Protein AF-A0A7C4R7I1-F1 (afdb_monomer_lite)

Radius of gyration: 13.41 Å; chains: 1; bounding box: 35×28×29 Å

Sequence (79 aa):
MTTDDAIKILEETHPEMAIITHFGMQMIFKGPEKEAGLIEKKTGVPTRAAFDGMHVLLGKEIFIGGRTGRGRDLTSFFG

Structure (mmCIF, N/CA/C/O backbone):
data_AF-A0A7C4R7I1-F1
#
_entry.id   AF-A0A7C4R7I1-F1
#
loop_
_atom_site.group_PDB
_atom_site.id
_atom_site.type_symbol
_atom_site.label_atom_id
_atom_site.label_alt_id
_atom_site.label_comp_id
_atom_site.label_asym_id
_atom_site.label_entity_id
_atom_site.label_seq_id
_atom_site.pdbx_PDB_ins_code
_atom_site.Cartn_x
_atom_site.Cartn_y
_atom_site.Cartn_z
_atom_site.occupancy
_atom_site.B_iso_or_equiv
_atom_site.auth_seq_id
_atom_site.auth_comp_id
_atom_site.auth_asym_id
_atom_site.auth_atom_id
_atom_site.pdbx_PDB_model_num
ATOM 1 N N . MET A 1 1 ? -2.219 11.446 -7.478 1.00 83.69 1 MET A N 1
ATOM 2 C CA . MET A 1 1 ? -2.366 11.200 -6.032 1.00 83.69 1 MET A CA 1
ATOM 3 C C . MET A 1 1 ? -0.987 10.941 -5.463 1.00 83.69 1 MET A C 1
ATOM 5 O O . MET A 1 1 ? -0.248 10.156 -6.051 1.00 83.69 1 MET A O 1
ATOM 9 N N . THR A 1 2 ? -0.611 11.645 -4.403 1.00 93.38 2 THR A N 1
ATOM 10 C CA . THR A 1 2 ? 0.643 11.408 -3.676 1.00 93.38 2 THR A CA 1
ATOM 11 C C . THR A 1 2 ? 0.424 10.425 -2.527 1.00 93.38 2 THR A C 1
ATOM 13 O O . THR A 1 2 ? -0.713 10.113 -2.175 1.00 93.38 2 THR A O 1
ATOM 16 N N . THR A 1 3 ? 1.511 9.951 -1.919 1.00 94.19 3 THR A N 1
ATOM 17 C CA . THR A 1 3 ? 1.462 9.118 -0.711 1.00 94.19 3 THR A CA 1
ATOM 18 C C . THR A 1 3 ? 0.737 9.832 0.435 1.00 94.19 3 THR A C 1
ATOM 20 O O . THR A 1 3 ? -0.083 9.219 1.110 1.00 94.19 3 THR A O 1
ATOM 23 N N . ASP A 1 4 ? 0.958 11.140 0.611 1.00 95.81 4 ASP A N 1
ATOM 24 C CA . ASP A 1 4 ? 0.283 11.930 1.652 1.00 95.81 4 ASP A CA 1
ATOM 25 C C . ASP A 1 4 ? -1.215 12.127 1.374 1.00 95.81 4 ASP A C 1
ATOM 27 O O . ASP A 1 4 ? -2.008 12.169 2.312 1.00 95.81 4 ASP A O 1
ATOM 31 N N . ASP A 1 5 ? -1.629 12.195 0.105 1.00 96.88 5 ASP A N 1
ATOM 32 C CA . ASP A 1 5 ? -3.057 12.213 -0.238 1.00 96.88 5 ASP A CA 1
ATOM 33 C C . ASP A 1 5 ? -3.723 10.874 0.108 1.00 96.88 5 ASP A C 1
ATOM 35 O O . ASP A 1 5 ? -4.820 10.856 0.661 1.00 96.88 5 ASP A O 1
ATOM 39 N N . ALA A 1 6 ? -3.047 9.752 -0.173 1.00 97.00 6 ALA A N 1
ATOM 40 C CA . ALA A 1 6 ? -3.539 8.421 0.176 1.00 97.00 6 ALA A CA 1
ATOM 41 C C . ALA A 1 6 ? -3.694 8.249 1.695 1.00 97.00 6 ALA A C 1
ATOM 43 O O . ALA A 1 6 ? -4.690 7.693 2.149 1.00 97.00 6 ALA A O 1
ATOM 44 N N . ILE A 1 7 ? -2.743 8.770 2.478 1.00 98.12 7 ILE A N 1
ATOM 45 C CA . ILE A 1 7 ? -2.793 8.747 3.947 1.00 98.12 7 ILE A CA 1
ATOM 46 C C . ILE A 1 7 ? -4.052 9.445 4.459 1.00 98.12 7 ILE A C 1
ATOM 48 O O . ILE A 1 7 ? -4.788 8.840 5.227 1.00 98.12 7 ILE A O 1
ATOM 52 N N . LYS A 1 8 ? -4.353 10.656 3.974 1.00 98.25 8 LYS A N 1
ATOM 53 C CA . LYS A 1 8 ? -5.554 11.400 4.396 1.00 98.25 8 LYS A CA 1
ATOM 54 C C . LYS A 1 8 ? -6.845 10.629 4.118 1.00 98.25 8 LYS A C 1
ATOM 56 O O . LYS A 1 8 ? -7.725 10.576 4.964 1.00 98.25 8 LYS A O 1
ATOM 61 N N . ILE A 1 9 ? -6.946 9.996 2.947 1.00 98.12 9 ILE A N 1
ATOM 62 C CA . ILE A 1 9 ? -8.119 9.181 2.589 1.00 98.12 9 ILE A CA 1
ATOM 63 C C . ILE A 1 9 ? -8.268 7.996 3.554 1.00 98.12 9 ILE A C 1
ATOM 65 O O . ILE A 1 9 ? -9.374 7.665 3.984 1.00 98.12 9 ILE A O 1
ATOM 69 N N . LEU A 1 10 ? -7.162 7.338 3.898 1.00 98.19 10 LEU A N 1
ATOM 70 C CA . LEU A 1 10 ? -7.172 6.156 4.760 1.00 98.19 10 LEU A CA 1
ATOM 71 C C . LEU A 1 10 ? -7.397 6.494 6.239 1.00 98.19 10 LEU A C 1
ATOM 73 O O . LEU A 1 10 ? -8.060 5.720 6.923 1.00 98.19 10 LEU A O 1
ATOM 77 N N . GLU A 1 11 ? -6.931 7.656 6.700 1.00 97.38 11 GLU A N 1
ATOM 78 C CA . GLU A 1 11 ? -7.235 8.215 8.029 1.00 97.38 11 GLU A CA 1
ATOM 79 C C . GLU A 1 11 ? -8.713 8.586 8.202 1.00 97.38 11 GLU A C 1
ATOM 81 O O . GLU A 1 11 ? -9.173 8.743 9.325 1.00 97.38 11 GLU A O 1
ATOM 86 N N . GLU A 1 12 ? -9.477 8.738 7.120 1.00 98.00 12 GLU A N 1
ATOM 87 C CA . GLU A 1 12 ? -10.925 8.959 7.205 1.00 98.00 12 GLU A CA 1
ATOM 88 C C . GLU A 1 12 ? -11.708 7.650 7.045 1.00 98.00 12 GLU A C 1
ATOM 90 O O . GLU A 1 12 ? -12.676 7.399 7.765 1.00 98.00 12 GLU A O 1
ATOM 95 N N . THR A 1 13 ? -11.286 6.785 6.120 1.00 97.88 13 THR A N 1
ATOM 96 C CA . THR A 1 13 ? -12.068 5.608 5.700 1.00 97.88 13 THR A CA 1
ATOM 97 C C . THR A 1 13 ? -11.792 4.335 6.496 1.00 97.88 13 THR A C 1
ATOM 99 O O . THR A 1 13 ? -12.690 3.503 6.596 1.00 97.88 13 THR A O 1
AT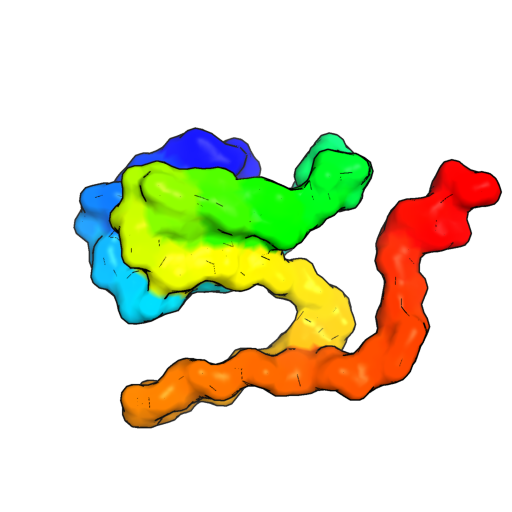OM 102 N N . HIS A 1 14 ? -10.589 4.178 7.060 1.00 97.19 14 HIS A N 1
ATOM 103 C CA . HIS A 1 14 ? -10.177 3.036 7.890 1.00 97.19 14 HIS A CA 1
ATOM 104 C C . HIS A 1 14 ? -10.610 1.646 7.362 1.00 97.19 14 HIS A C 1
ATOM 106 O O . HIS A 1 14 ? -11.299 0.904 8.071 1.00 97.19 14 HIS A O 1
ATOM 112 N N . PRO A 1 15 ? -10.254 1.262 6.122 1.00 97.06 15 PRO A N 1
ATOM 113 C CA . PRO A 1 15 ? -10.624 -0.045 5.591 1.00 97.06 15 PRO A CA 1
ATOM 114 C C . PRO A 1 15 ? -9.841 -1.178 6.273 1.00 97.06 15 PRO A C 1
ATOM 116 O O . PRO A 1 15 ? -8.810 -0.956 6.903 1.00 97.06 15 PRO A O 1
ATOM 119 N N . GLU A 1 16 ? -10.287 -2.421 6.069 1.00 96.19 16 GLU A N 1
ATOM 120 C CA . GLU A 1 16 ? -9.555 -3.620 6.511 1.00 96.19 16 GLU A CA 1
ATOM 121 C C . GLU A 1 16 ? -8.166 -3.730 5.851 1.00 96.19 16 GLU A C 1
ATOM 123 O O . GLU A 1 16 ? -7.212 -4.207 6.463 1.00 96.19 16 GLU A O 1
ATOM 128 N N . MET A 1 17 ? -8.045 -3.275 4.599 1.00 96.12 17 MET A N 1
ATOM 129 C CA . MET A 1 17 ? -6.799 -3.268 3.837 1.00 96.12 17 MET A CA 1
ATOM 130 C C . MET A 1 17 ? -6.847 -2.220 2.721 1.00 96.12 17 MET A C 1
ATOM 132 O O . MET A 1 17 ? -7.894 -1.994 2.113 1.00 96.12 17 MET A O 1
ATOM 136 N N . ALA A 1 18 ? -5.694 -1.638 2.397 1.00 97.56 18 ALA A N 1
ATOM 137 C CA . ALA A 1 18 ? -5.495 -0.785 1.234 1.00 97.56 18 ALA A CA 1
ATOM 138 C C . ALA A 1 18 ? -4.559 -1.445 0.207 1.00 97.56 18 ALA A C 1
ATOM 140 O O . ALA A 1 18 ? -3.522 -2.015 0.549 1.00 97.56 18 ALA A O 1
ATOM 141 N N . ILE A 1 19 ? -4.897 -1.323 -1.077 1.00 96.88 19 ILE A N 1
ATOM 142 C CA . ILE A 1 19 ? -4.024 -1.712 -2.191 1.00 96.88 19 ILE A CA 1
ATOM 143 C C . ILE A 1 19 ? -3.753 -0.464 -3.025 1.00 96.88 19 ILE A C 1
ATOM 145 O O . ILE A 1 19 ? -4.681 0.140 -3.562 1.00 96.88 19 ILE A O 1
ATOM 149 N N . ILE A 1 20 ? -2.485 -0.071 -3.128 1.00 96.69 20 ILE A N 1
ATOM 150 C CA . ILE A 1 20 ? -2.056 1.096 -3.906 1.00 96.69 20 ILE A CA 1
ATOM 151 C C . ILE A 1 20 ? -1.503 0.656 -5.264 1.00 96.69 20 ILE A C 1
ATOM 153 O O . ILE A 1 20 ? -0.843 -0.374 -5.373 1.00 96.69 20 ILE A O 1
ATOM 157 N N . THR A 1 21 ? -1.781 1.428 -6.313 1.00 95.62 21 THR A N 1
ATOM 158 C CA . THR A 1 21 ? -1.375 1.130 -7.697 1.00 95.62 21 THR A CA 1
ATOM 159 C C . THR A 1 21 ? -1.106 2.422 -8.479 1.00 95.62 21 THR A C 1
ATOM 161 O O . THR A 1 21 ? -1.123 3.511 -7.905 1.00 95.62 21 THR A O 1
ATOM 164 N N . HIS A 1 22 ? -0.870 2.307 -9.792 1.00 95.25 22 HIS A N 1
ATOM 165 C CA . HIS A 1 22 ? -0.615 3.416 -10.716 1.00 95.25 22 HIS A CA 1
ATOM 166 C C . HIS A 1 22 ? 0.593 4.267 -10.276 1.00 95.25 22 HIS A C 1
ATOM 168 O O . HIS A 1 22 ? 0.545 5.497 -10.176 1.00 95.25 22 HIS A O 1
ATOM 174 N N . PHE A 1 23 ? 1.702 3.588 -9.984 1.00 94.06 23 PHE A N 1
ATOM 175 C CA . PHE A 1 23 ? 2.917 4.232 -9.502 1.00 94.06 23 PHE A CA 1
ATOM 176 C C . PHE A 1 23 ? 3.552 5.112 -10.575 1.00 94.06 23 PHE A C 1
ATOM 178 O O . PHE A 1 23 ? 3.860 4.665 -11.679 1.00 94.06 23 PHE A O 1
ATOM 185 N N . GLY A 1 24 ? 3.807 6.370 -10.217 1.00 91.81 24 GLY A N 1
ATOM 186 C CA . GLY A 1 24 ? 4.672 7.229 -11.016 1.00 91.81 24 GLY A CA 1
ATOM 187 C C . GLY A 1 24 ? 6.131 6.765 -10.953 1.00 91.81 24 GLY A C 1
ATOM 188 O O . GLY A 1 24 ? 6.538 6.067 -10.024 1.00 91.81 24 GLY A O 1
ATOM 189 N N . MET A 1 25 ? 6.953 7.228 -11.899 1.00 91.44 25 MET A N 1
ATOM 190 C CA . MET A 1 25 ? 8.363 6.822 -12.016 1.00 91.44 25 MET A CA 1
ATOM 1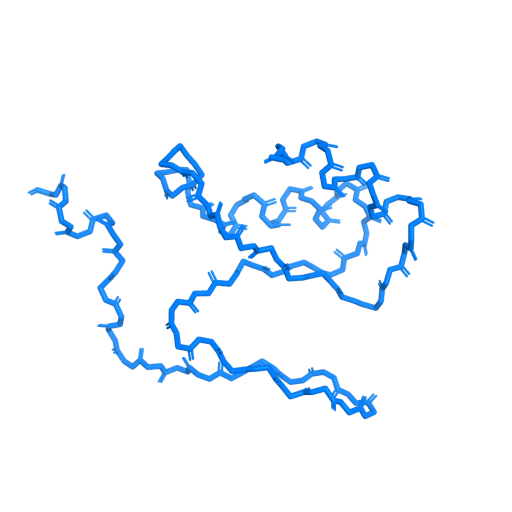91 C C . MET A 1 25 ? 9.158 6.963 -10.710 1.00 91.44 25 MET A C 1
ATOM 193 O O . MET A 1 25 ? 9.929 6.078 -10.359 1.00 91.44 25 MET A O 1
ATOM 197 N N . GLN A 1 26 ? 8.953 8.041 -9.947 1.00 90.69 26 GLN A N 1
ATOM 198 C CA . GLN A 1 26 ? 9.656 8.225 -8.671 1.00 90.69 26 GLN A CA 1
ATOM 199 C C . GLN A 1 26 ? 9.282 7.170 -7.620 1.00 90.69 26 GLN A C 1
ATOM 201 O O . GLN A 1 26 ? 10.149 6.742 -6.863 1.00 90.69 26 GLN A O 1
ATOM 206 N N . MET A 1 27 ? 8.016 6.746 -7.573 1.00 92.69 27 MET A N 1
ATOM 207 C CA . MET A 1 27 ? 7.552 5.695 -6.660 1.00 92.69 27 MET A CA 1
ATOM 208 C C . MET A 1 27 ? 8.140 4.340 -7.065 1.00 92.69 27 MET A C 1
ATOM 210 O O . MET A 1 27 ? 8.607 3.600 -6.203 1.00 92.69 27 MET A O 1
ATOM 214 N N . ILE A 1 28 ? 8.209 4.062 -8.374 1.00 92.31 28 ILE A N 1
ATOM 215 C CA . ILE A 1 28 ? 8.892 2.878 -8.915 1.00 92.31 28 ILE A CA 1
ATOM 216 C C . ILE A 1 28 ? 10.363 2.855 -8.475 1.00 92.31 28 ILE A C 1
ATOM 218 O O . ILE A 1 28 ? 10.799 1.881 -7.871 1.00 92.31 28 ILE A O 1
ATOM 222 N N . PHE A 1 29 ? 11.114 3.943 -8.684 1.00 89.50 29 PHE A N 1
ATOM 223 C CA . PHE A 1 29 ? 12.538 3.996 -8.321 1.00 89.50 29 PHE A CA 1
ATOM 224 C C . PHE A 1 29 ? 12.800 3.932 -6.812 1.00 89.50 29 PHE A C 1
ATOM 226 O O . PHE A 1 29 ? 13.796 3.351 -6.381 1.00 89.50 29 PHE A O 1
ATOM 233 N N . LYS A 1 30 ? 11.929 4.521 -5.983 1.00 88.12 30 LYS A N 1
ATOM 234 C CA . LYS A 1 30 ? 12.042 4.412 -4.518 1.00 88.12 30 LYS A CA 1
ATOM 235 C C . LYS A 1 30 ? 11.708 3.004 -4.018 1.00 88.12 30 LYS A C 1
ATOM 237 O O . LYS A 1 30 ? 12.246 2.591 -2.982 1.00 88.12 30 LYS A O 1
ATOM 242 N N . GLY A 1 31 ? 10.888 2.276 -4.773 1.00 91.69 31 GLY A N 1
ATOM 243 C CA . G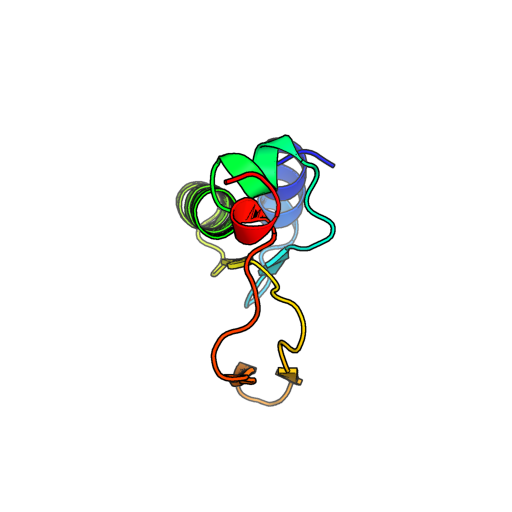LY A 1 31 ? 10.331 0.975 -4.439 1.00 91.69 31 GLY A CA 1
ATOM 244 C C . GLY A 1 31 ? 8.886 1.134 -3.956 1.00 91.69 31 GLY A C 1
ATOM 245 O O . GLY A 1 31 ? 8.697 1.640 -2.848 1.00 91.69 31 GLY A O 1
ATOM 246 N N . PRO A 1 32 ? 7.875 0.673 -4.718 1.00 94.69 32 PRO A N 1
ATOM 247 C CA . PRO A 1 32 ? 6.462 0.816 -4.355 1.00 94.69 32 PRO A CA 1
ATOM 248 C C . PRO A 1 32 ? 6.108 0.259 -2.970 1.00 94.69 32 PRO A C 1
ATOM 250 O O . PRO A 1 32 ? 5.333 0.863 -2.233 1.00 94.69 32 PRO A O 1
ATOM 253 N N . GLU A 1 33 ? 6.748 -0.840 -2.568 1.00 94.81 33 GLU A N 1
ATOM 254 C CA . GLU A 1 33 ? 6.590 -1.433 -1.232 1.00 94.81 33 GLU A CA 1
ATOM 255 C C . GLU A 1 33 ? 7.013 -0.486 -0.096 1.00 94.81 33 GLU A C 1
ATOM 257 O O . GLU A 1 33 ? 6.448 -0.532 0.995 1.00 94.81 33 GLU A O 1
ATOM 262 N N . LYS A 1 34 ? 7.976 0.419 -0.330 1.00 95.19 34 LYS A N 1
ATOM 263 C CA . LYS A 1 34 ? 8.359 1.419 0.680 1.00 95.19 34 LYS A CA 1
ATOM 264 C C . LYS A 1 34 ? 7.280 2.479 0.864 1.00 95.19 34 LYS A C 1
ATOM 266 O O . LYS A 1 34 ? 7.063 2.920 1.989 1.00 95.19 34 LYS A O 1
ATOM 271 N N . GLU A 1 35 ? 6.615 2.878 -0.219 1.00 95.75 35 GLU A N 1
ATOM 272 C CA . GLU A 1 35 ? 5.483 3.807 -0.152 1.00 95.75 35 GLU A CA 1
ATOM 273 C C . GLU A 1 35 ? 4.311 3.152 0.593 1.00 95.75 35 GLU A C 1
ATOM 275 O O . GLU A 1 35 ? 3.763 3.757 1.511 1.00 95.75 35 GLU A O 1
ATOM 280 N N . ALA A 1 36 ? 3.999 1.885 0.290 1.00 97.19 36 ALA A N 1
ATOM 281 C CA . ALA A 1 36 ? 2.991 1.112 1.021 1.00 97.19 36 ALA A CA 1
ATOM 282 C C . ALA A 1 36 ? 3.308 1.013 2.525 1.00 97.19 36 ALA A C 1
ATOM 284 O O . ALA A 1 36 ? 2.451 1.310 3.355 1.00 97.19 36 ALA A O 1
ATOM 285 N N . GLY A 1 37 ? 4.556 0.695 2.885 1.00 97.56 37 GLY A N 1
ATOM 286 C CA . GLY A 1 37 ? 4.983 0.637 4.285 1.00 97.56 37 GLY A CA 1
ATOM 287 C C . GLY A 1 37 ? 4.924 1.989 5.010 1.00 97.56 37 GLY A C 1
ATOM 288 O O . GLY A 1 37 ? 4.630 2.034 6.205 1.00 97.56 37 GLY A O 1
ATOM 289 N N . LEU A 1 38 ? 5.169 3.106 4.312 1.00 97.00 38 LEU A N 1
ATOM 290 C CA . LEU A 1 38 ? 5.000 4.446 4.885 1.00 97.00 38 LEU A CA 1
ATOM 291 C C . LEU A 1 38 ? 3.527 4.725 5.213 1.00 97.00 38 LEU A C 1
ATOM 293 O O . LEU A 1 38 ? 3.233 5.244 6.292 1.00 97.00 38 LEU A O 1
ATOM 297 N N . ILE A 1 39 ? 2.626 4.385 4.288 1.00 97.81 39 ILE A N 1
ATOM 298 C CA . ILE A 1 39 ? 1.180 4.551 4.460 1.00 97.81 39 ILE A CA 1
ATOM 299 C C . ILE A 1 39 ? 0.695 3.711 5.641 1.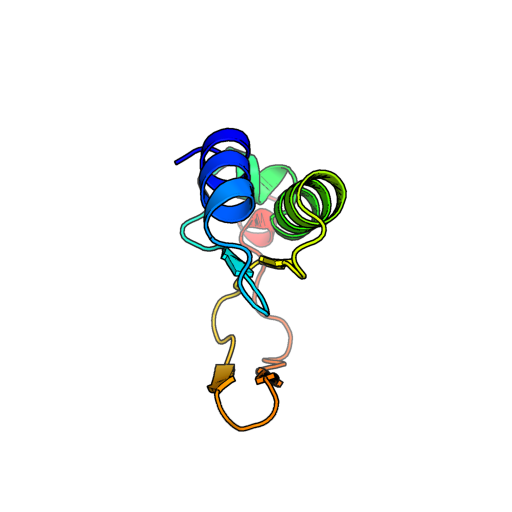00 97.81 39 ILE A C 1
ATOM 301 O O . ILE A 1 39 ? 0.058 4.254 6.543 1.00 97.81 39 ILE A O 1
ATOM 305 N N . GLU A 1 40 ? 1.052 2.426 5.688 1.00 98.25 40 GLU A N 1
ATOM 306 C CA . GLU A 1 40 ? 0.673 1.523 6.781 1.00 98.25 40 GLU A CA 1
ATOM 307 C C . GLU A 1 40 ? 1.178 2.037 8.133 1.00 98.25 40 GLU A C 1
ATOM 309 O O . GLU A 1 40 ? 0.417 2.112 9.095 1.00 98.25 40 GLU A O 1
ATOM 314 N N . LYS A 1 41 ? 2.434 2.500 8.204 1.00 98.12 41 LYS A N 1
ATOM 315 C CA . LYS A 1 41 ? 3.004 3.056 9.441 1.00 98.12 41 LYS A CA 1
ATOM 316 C C . LYS A 1 41 ? 2.259 4.296 9.942 1.00 98.12 41 LYS A C 1
ATOM 318 O O . LYS A 1 41 ? 2.177 4.494 11.152 1.00 98.12 41 LYS A O 1
ATOM 323 N N . LYS A 1 42 ? 1.796 5.165 9.040 1.00 98.12 42 LYS A N 1
ATOM 324 C CA . LYS A 1 42 ? 1.120 6.418 9.413 1.00 98.12 42 LYS A CA 1
ATOM 325 C C . LYS A 1 42 ? -0.357 6.214 9.748 1.00 98.12 42 LYS A C 1
ATOM 327 O O . LYS A 1 42 ? -0.847 6.851 10.668 1.00 98.12 42 LYS A O 1
ATOM 332 N N . THR A 1 43 ? -1.035 5.332 9.021 1.00 98.06 43 THR A N 1
ATOM 333 C CA . THR A 1 43 ? -2.495 5.152 9.103 1.00 98.06 43 THR A CA 1
ATOM 334 C C . THR A 1 43 ? -2.909 3.991 10.008 1.00 98.06 43 THR A C 1
ATOM 336 O O . THR A 1 43 ? -4.044 3.946 10.468 1.00 98.06 43 THR A O 1
ATOM 339 N N . GLY A 1 44 ? -2.019 3.021 10.241 1.00 98.19 44 GLY A N 1
ATOM 340 C CA . GLY A 1 44 ? -2.352 1.745 10.878 1.00 98.19 44 GLY A CA 1
ATOM 341 C C . GLY A 1 44 ? -3.147 0.785 9.984 1.00 98.19 44 GLY A C 1
ATOM 342 O O . GLY A 1 44 ? -3.447 -0.326 10.414 1.00 98.19 44 GLY A O 1
ATOM 343 N N . VAL A 1 45 ? -3.475 1.182 8.750 1.00 98.38 45 VAL A N 1
ATOM 344 C CA . VAL A 1 45 ? -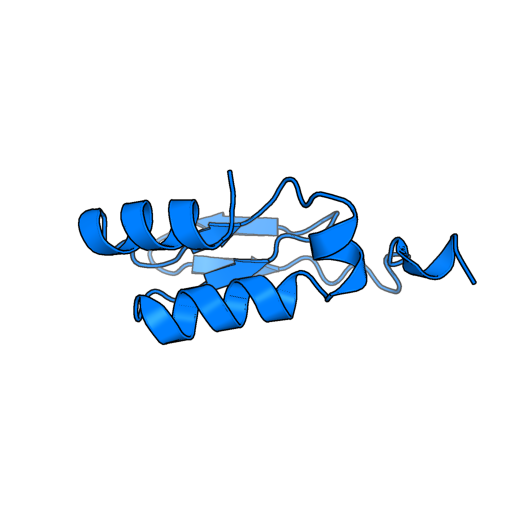4.211 0.357 7.786 1.00 98.38 45 VAL A CA 1
ATOM 345 C C . VAL A 1 45 ? -3.227 -0.554 7.043 1.00 98.38 45 VAL A C 1
ATOM 347 O O . VAL A 1 45 ? -2.317 -0.033 6.387 1.00 98.38 45 VAL A O 1
ATOM 350 N N . PRO A 1 46 ? -3.403 -1.892 7.072 1.00 97.38 46 PRO A N 1
ATOM 351 C CA . PRO A 1 46 ? -2.580 -2.815 6.293 1.00 97.38 46 PRO A CA 1
ATOM 352 C C . PRO A 1 46 ? -2.554 -2.408 4.819 1.00 97.38 46 PRO A C 1
ATOM 354 O O . PRO A 1 46 ? -3.607 -2.316 4.184 1.00 97.38 46 PRO A O 1
ATOM 357 N N . THR A 1 47 ? -1.371 -2.144 4.263 1.00 97.44 47 THR A N 1
ATOM 358 C CA . THR A 1 47 ? -1.248 -1.558 2.921 1.00 97.44 47 THR A CA 1
ATOM 359 C C . THR A 1 47 ? -0.299 -2.363 2.040 1.00 97.44 47 THR A C 1
ATOM 361 O O . THR A 1 47 ? 0.798 -2.740 2.446 1.00 97.44 47 THR A O 1
ATOM 364 N N . ARG A 1 48 ? -0.702 -2.623 0.790 1.00 96.25 48 ARG A N 1
ATOM 365 C CA . ARG A 1 48 ? 0.090 -3.383 -0.191 1.00 96.25 48 ARG A CA 1
ATOM 366 C C . ARG A 1 48 ? 0.287 -2.608 -1.482 1.00 96.25 48 ARG A C 1
ATOM 368 O O . ARG A 1 48 ? -0.659 -2.023 -2.008 1.00 96.25 48 ARG A O 1
ATOM 375 N N . ALA A 1 49 ? 1.504 -2.648 -2.018 1.00 96.25 49 ALA A N 1
ATOM 376 C CA . ALA A 1 49 ? 1.761 -2.174 -3.366 1.00 96.25 49 ALA A CA 1
ATOM 377 C C . ALA A 1 49 ? 1.349 -3.244 -4.381 1.00 96.25 49 ALA A C 1
ATOM 379 O O . ALA A 1 49 ? 1.773 -4.396 -4.297 1.00 96.25 49 ALA A O 1
ATOM 380 N N . ALA A 1 50 ? 0.506 -2.872 -5.340 1.00 95.19 50 ALA A N 1
ATOM 381 C CA . ALA A 1 50 ? 0.153 -3.754 -6.438 1.00 95.19 50 ALA A CA 1
ATOM 382 C C . ALA A 1 50 ? 1.388 -4.075 -7.292 1.00 95.19 50 ALA A C 1
ATOM 384 O O . ALA A 1 50 ? 2.276 -3.245 -7.474 1.00 95.19 50 ALA A O 1
ATOM 385 N N . PHE A 1 51 ? 1.422 -5.269 -7.863 1.00 90.12 51 PHE A N 1
ATOM 386 C CA . PHE A 1 51 ? 2.397 -5.641 -8.882 1.00 90.12 51 PHE A CA 1
ATOM 387 C C . PHE A 1 51 ? 1.669 -6.277 -10.062 1.00 90.12 51 PHE A C 1
ATOM 389 O O . PHE A 1 51 ? 0.546 -6.773 -9.923 1.00 90.12 51 PHE A O 1
ATOM 396 N N . ASP A 1 52 ? 2.301 -6.264 -11.229 1.00 88.12 52 ASP A N 1
ATOM 397 C CA . ASP A 1 52 ? 1.706 -6.829 -12.435 1.00 88.12 52 ASP A CA 1
ATOM 398 C C . ASP A 1 52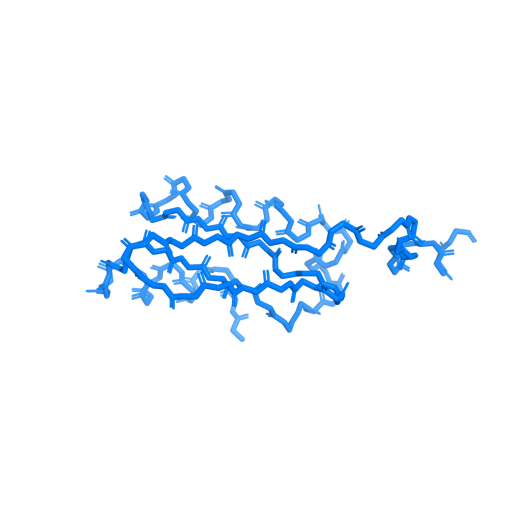 ? 1.452 -8.330 -12.255 1.00 88.12 52 ASP A C 1
ATOM 400 O O . ASP A 1 52 ? 2.347 -9.092 -11.892 1.00 88.12 52 ASP A O 1
ATOM 404 N N . GLY A 1 53 ? 0.213 -8.756 -12.497 1.00 90.00 53 GLY A N 1
ATOM 405 C CA . GLY A 1 53 ? -0.213 -10.135 -12.247 1.00 90.00 53 GLY A CA 1
ATOM 406 C C . GLY A 1 53 ? -0.591 -10.436 -10.791 1.00 90.00 53 GLY A C 1
ATOM 407 O O . GLY A 1 53 ? -0.837 -11.597 -10.464 1.00 90.00 53 GLY A O 1
ATOM 408 N N . MET A 1 54 ? -0.679 -9.427 -9.915 1.00 92.31 54 MET A N 1
ATOM 409 C CA . MET A 1 54 ? -1.252 -9.594 -8.577 1.00 92.31 54 MET A CA 1
ATOM 410 C C . MET A 1 54 ? -2.716 -10.033 -8.681 1.00 92.31 54 MET A C 1
ATOM 412 O O . MET A 1 54 ? -3.527 -9.397 -9.354 1.00 92.31 54 MET A O 1
ATOM 416 N N . HIS A 1 55 ? -3.064 -11.112 -7.979 1.00 92.75 55 HIS A N 1
ATOM 417 C CA . HIS A 1 55 ? -4.440 -11.586 -7.855 1.00 92.75 55 HIS A CA 1
ATOM 418 C C . HIS A 1 55 ? -4.927 -11.350 -6.427 1.00 92.75 55 HIS A C 1
ATOM 420 O O . HIS A 1 55 ? -4.270 -11.764 -5.471 1.00 92.75 55 HIS A O 1
ATOM 426 N N . VAL A 1 56 ? -6.094 -10.724 -6.288 1.00 93.25 56 VAL A N 1
ATOM 427 C CA . VAL A 1 56 ? -6.716 -10.434 -4.991 1.00 93.25 56 VAL A CA 1
ATOM 428 C C . VAL A 1 56 ? -8.045 -11.170 -4.920 1.00 93.25 56 VAL A C 1
ATOM 430 O O . VAL A 1 56 ? -8.912 -10.970 -5.770 1.00 93.25 56 VAL A O 1
ATOM 433 N N . LEU A 1 57 ? -8.202 -12.027 -3.914 1.00 94.38 57 LEU A N 1
ATOM 434 C CA . LEU A 1 57 ? -9.460 -12.704 -3.626 1.00 94.38 57 LEU A CA 1
ATOM 435 C C . LEU A 1 57 ? -10.103 -12.051 -2.404 1.00 94.38 57 LEU A C 1
ATOM 437 O O . LEU A 1 57 ? -9.555 -12.107 -1.304 1.00 94.38 57 LEU A O 1
ATOM 441 N N . LEU A 1 58 ? -11.259 -11.427 -2.626 1.00 93.25 58 LEU A N 1
ATOM 442 C CA . LEU A 1 58 ? -12.049 -10.760 -1.596 1.00 93.25 58 LEU A CA 1
ATOM 443 C C . LEU A 1 58 ? -13.166 -11.700 -1.133 1.00 93.25 58 LEU A C 1
ATOM 445 O O . LEU A 1 58 ? -14.037 -12.076 -1.919 1.00 93.25 58 LEU A O 1
ATOM 449 N N . GLY A 1 59 ? -13.131 -12.089 0.138 1.00 91.44 59 GLY A N 1
ATOM 450 C CA . GLY A 1 59 ? -14.137 -12.936 0.773 1.00 91.44 59 GLY A CA 1
ATOM 451 C C . GLY A 1 59 ? -14.289 -12.581 2.249 1.00 91.44 59 GLY A C 1
ATOM 452 O O . GLY A 1 59 ? -14.120 -11.429 2.625 1.00 91.44 59 GLY A O 1
ATOM 453 N N . LYS A 1 60 ? -14.580 -13.575 3.100 1.00 91.31 60 LYS A N 1
ATOM 454 C CA . LYS A 1 60 ? -14.488 -13.396 4.564 1.00 91.31 60 LYS A CA 1
ATOM 455 C C . LYS A 1 60 ? -13.072 -13.053 5.029 1.00 91.31 60 LYS A C 1
ATOM 457 O O . LYS A 1 60 ? -12.909 -12.450 6.077 1.00 91.31 60 LYS A O 1
ATOM 462 N N . GLU A 1 61 ? -12.086 -13.498 4.263 1.00 91.50 61 GLU A N 1
ATOM 463 C CA . GLU A 1 61 ? -10.674 -13.204 4.444 1.00 91.50 61 GLU A CA 1
ATOM 464 C C . GLU A 1 61 ? -10.142 -12.670 3.109 1.00 91.50 61 GLU A C 1
ATOM 466 O O . GLU A 1 61 ? -10.604 -13.089 2.037 1.00 91.50 61 GLU A O 1
ATOM 471 N N . ILE A 1 62 ? -9.185 -11.744 3.172 1.00 91.50 62 ILE A N 1
ATOM 472 C CA . ILE A 1 62 ? -8.518 -11.190 1.993 1.00 91.50 62 ILE A CA 1
ATOM 473 C C . ILE A 1 62 ? -7.256 -12.004 1.707 1.00 91.50 62 ILE A C 1
ATOM 475 O O . ILE A 1 62 ? -6.313 -12.013 2.501 1.00 91.50 62 ILE A O 1
ATOM 479 N N . PHE A 1 63 ? -7.208 -12.648 0.539 1.00 90.56 63 PHE A N 1
ATOM 480 C CA . PHE A 1 63 ? -6.026 -13.379 0.082 1.00 90.56 63 PHE A CA 1
ATOM 481 C C . PHE A 1 63 ? -5.346 -12.655 -1.073 1.00 90.56 63 PHE A C 1
ATOM 483 O O . PHE A 1 63 ? -5.981 -12.301 -2.068 1.00 90.56 63 PHE A O 1
ATOM 490 N N . ILE A 1 64 ? -4.026 -12.504 -0.965 1.00 88.50 64 ILE A N 1
ATOM 491 C CA . ILE A 1 64 ? -3.181 -11.937 -2.017 1.00 88.50 64 ILE A CA 1
ATOM 492 C C . ILE A 1 64 ? -2.312 -13.053 -2.589 1.00 88.50 64 ILE A C 1
ATOM 494 O O . ILE A 1 64 ? -1.505 -13.662 -1.884 1.00 88.50 64 ILE A O 1
ATOM 498 N N . GLY A 1 65 ? -2.496 -13.325 -3.878 1.00 84.88 65 GLY A N 1
ATOM 499 C CA . GLY A 1 65 ? -1.769 -14.332 -4.642 1.00 84.88 65 GLY A CA 1
ATOM 500 C C . GLY A 1 65 ? -1.111 -13.747 -5.892 1.00 84.88 65 GLY A C 1
ATOM 501 O O . GLY A 1 65 ? -1.042 -12.535 -6.082 1.00 84.88 65 GLY A O 1
ATOM 502 N N . GLY A 1 66 ? -0.629 -14.633 -6.766 1.00 71.19 66 GLY A N 1
ATOM 503 C CA . GLY A 1 66 ? 0.020 -14.234 -8.018 1.00 71.19 66 GLY A CA 1
ATOM 504 C C . GLY A 1 66 ? 1.544 -14.160 -7.939 1.00 71.19 66 GLY A C 1
ATOM 505 O O . GLY A 1 66 ? 2.139 -13.255 -8.507 1.00 71.19 66 GLY A O 1
ATOM 506 N N . ARG A 1 67 ? 2.224 -15.125 -7.293 1.00 57.44 67 ARG A N 1
ATOM 507 C CA . ARG A 1 67 ? 3.666 -15.326 -7.544 1.00 57.44 67 ARG A CA 1
ATOM 508 C C . ARG A 1 67 ? 3.867 -15.774 -8.996 1.00 57.44 67 ARG A C 1
ATOM 510 O O . ARG A 1 67 ? 4.041 -16.957 -9.275 1.00 57.44 67 ARG A O 1
ATOM 517 N N . THR A 1 68 ? 3.855 -14.832 -9.926 1.00 49.75 68 THR A N 1
ATOM 518 C CA . THR A 1 68 ? 4.396 -15.039 -11.261 1.00 49.75 68 THR A CA 1
ATOM 519 C C . THR A 1 68 ? 5.911 -14.970 -11.117 1.00 49.75 68 THR A C 1
ATOM 521 O O . THR A 1 68 ? 6.462 -13.937 -10.731 1.00 49.75 68 THR A O 1
ATOM 524 N N . GLY A 1 69 ? 6.596 -16.096 -11.326 1.00 53.41 69 GLY A N 1
ATOM 525 C CA . GLY A 1 69 ? 8.057 -16.146 -11.307 1.00 53.41 69 GLY A CA 1
ATOM 526 C C . GLY A 1 69 ? 8.673 -15.016 -12.137 1.00 53.41 69 GLY A C 1
ATOM 527 O O . GLY A 1 69 ? 8.122 -14.667 -13.172 1.00 53.41 69 GLY A O 1
ATOM 528 N N . ARG A 1 70 ? 9.786 -14.435 -11.654 1.00 51.31 70 ARG A N 1
ATOM 529 C CA . ARG A 1 70 ? 10.545 -13.339 -12.298 1.00 51.31 70 ARG A CA 1
ATOM 530 C C . ARG A 1 70 ? 9.666 -12.408 -13.156 1.00 51.31 70 ARG A C 1
ATOM 532 O O . ARG A 1 70 ? 9.904 -12.257 -14.353 1.00 51.31 70 ARG A O 1
ATOM 539 N N . GLY A 1 71 ? 8.664 -11.770 -12.552 1.00 50.00 71 GLY A N 1
ATOM 540 C CA . GLY A 1 71 ? 8.134 -10.534 -13.123 1.00 50.00 71 GLY A CA 1
ATOM 541 C C . GLY A 1 71 ? 9.305 -9.560 -13.247 1.00 50.00 71 GLY A C 1
ATOM 542 O O . GLY A 1 71 ? 10.010 -9.328 -12.264 1.00 50.00 71 GLY A O 1
ATOM 543 N N . ARG A 1 72 ? 9.600 -9.090 -14.462 1.00 54.59 72 ARG A N 1
ATOM 544 C CA . ARG A 1 72 ? 10.650 -8.091 -14.672 1.00 54.59 72 ARG A CA 1
ATOM 545 C C . ARG A 1 72 ? 10.193 -6.808 -13.993 1.00 54.59 72 ARG A C 1
ATOM 547 O O . ARG A 1 72 ? 9.309 -6.133 -14.504 1.00 54.59 72 ARG A O 1
ATOM 554 N N . ASP A 1 73 ? 10.793 -6.509 -12.846 1.00 63.88 73 ASP A N 1
ATOM 555 C CA . ASP A 1 73 ? 10.723 -5.183 -12.245 1.00 63.88 73 ASP A CA 1
ATOM 556 C C . ASP A 1 73 ? 11.110 -4.150 -13.313 1.00 63.88 73 ASP A C 1
ATOM 558 O O . ASP A 1 73 ? 12.039 -4.382 -14.094 1.00 63.88 73 ASP A O 1
ATOM 562 N N . LEU A 1 74 ? 10.395 -3.028 -13.382 1.00 63.88 74 LEU A N 1
ATOM 563 C CA . LEU A 1 74 ? 10.673 -1.977 -14.360 1.00 63.88 74 LEU A CA 1
ATOM 564 C C . LEU A 1 74 ? 12.096 -1.428 -14.208 1.00 63.88 74 LEU A C 1
ATOM 566 O O . LEU A 1 74 ? 12.674 -0.971 -15.190 1.00 63.88 74 LEU A O 1
ATOM 570 N N . THR A 1 75 ? 12.704 -1.558 -13.024 1.00 63.31 75 THR A N 1
ATOM 571 C CA . THR A 1 75 ? 14.131 -1.260 -12.814 1.00 63.31 75 THR A CA 1
ATOM 572 C C . THR A 1 75 ? 15.056 -2.065 -13.733 1.00 63.31 75 THR A C 1
ATOM 574 O O . THR A 1 75 ? 16.107 -1.563 -14.120 1.00 63.31 75 THR A O 1
ATOM 577 N N . SER A 1 76 ? 14.652 -3.265 -14.169 1.00 61.56 76 SER A N 1
ATOM 578 C CA . SER A 1 76 ? 15.434 -4.107 -15.087 1.00 61.56 76 SER A CA 1
ATOM 579 C C . SER A 1 76 ? 15.555 -3.547 -16.509 1.00 61.56 76 SER A C 1
ATOM 581 O O . SER A 1 76 ? 16.402 -4.014 -17.265 1.00 61.56 76 SER A O 1
ATOM 583 N N . PHE A 1 77 ? 14.742 -2.553 -16.881 1.00 64.12 77 PHE A N 1
ATOM 584 C CA . PHE A 1 77 ? 14.833 -1.864 -18.174 1.00 64.12 77 PHE A CA 1
ATOM 585 C C . PHE A 1 77 ? 15.768 -0.646 -18.154 1.00 64.12 77 PHE A C 1
ATOM 587 O O . PHE A 1 77 ? 16.046 -0.087 -19.212 1.00 64.12 77 PHE A O 1
ATOM 594 N N . PHE A 1 78 ? 16.235 -0.229 -16.975 1.00 64.56 78 PHE A N 1
ATOM 595 C CA . PHE A 1 78 ? 17.055 0.973 -16.787 1.00 64.56 78 PHE A CA 1
ATOM 596 C C . PHE A 1 78 ? 18.437 0.660 -16.182 1.00 64.56 78 PHE A C 1
ATOM 598 O O . PHE A 1 78 ? 19.064 1.556 -15.616 1.00 64.56 78 PHE A O 1
ATOM 605 N N . GLY A 1 79 ? 18.872 -0.605 -16.268 1.00 50.78 79 GLY A N 1
ATOM 606 C CA . GLY A 1 79 ? 20.203 -1.078 -15.867 1.00 50.78 79 GLY A CA 1
ATOM 607 C C . GLY A 1 79 ? 21.246 -0.938 -16.966 1.00 50.78 79 GLY A C 1
ATOM 608 O O . GLY A 1 79 ? 20.881 -1.134 -18.147 1.00 50.78 79 GLY A O 1
#

Foldseek 3Di:
DDLVVVLVVCLVVVDQAEEDEPDDPVCLVVDVQVSQVVSCVRRVHHYYYDDPQWDWDDDPDIDIDGPPDCPPRPVNVVD

Secondary structure (DSSP, 8-state):
--HHHHHHHHHHH--S-EEE----HHHHHH-HHHHHHHHHHHH-S-EEE--TT-EEEESSSEEEE---TT---GGGG--

pLDDT: mean 88.14, std 14.36, range [49.75, 98.38]